Protein AF-A0A7C6ICV5-F1 (afdb_monomer)

Structure (mmCIF, N/CA/C/O backbone):
data_AF-A0A7C6ICV5-F1
#
_entry.id   AF-A0A7C6ICV5-F1
#
loop_
_atom_site.group_PDB
_atom_site.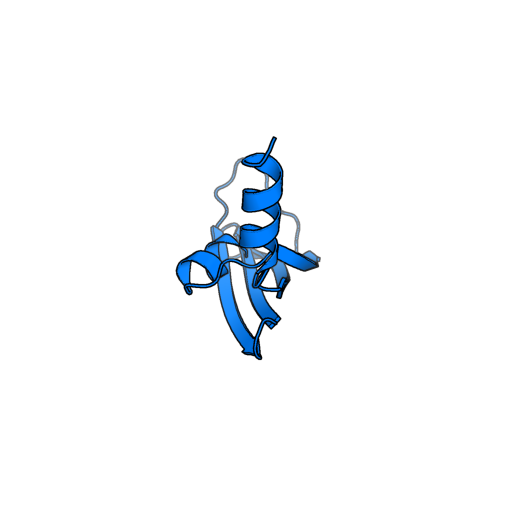id
_atom_site.type_symbol
_atom_site.label_atom_id
_atom_site.label_alt_id
_atom_site.label_comp_id
_atom_site.label_asym_id
_atom_site.label_entity_id
_atom_site.label_seq_id
_atom_site.pdbx_PDB_ins_code
_atom_site.Cartn_x
_atom_site.Cartn_y
_atom_site.Cartn_z
_atom_site.occupancy
_atom_site.B_iso_or_equiv
_atom_site.auth_seq_id
_atom_site.auth_comp_id
_atom_site.auth_asym_id
_atom_site.auth_atom_id
_atom_site.pdbx_PDB_model_num
ATOM 1 N N . LEU A 1 1 ? 1.719 -1.129 0.084 1.00 95.38 1 LEU A N 1
ATOM 2 C CA . LEU A 1 1 ? 1.879 -1.345 -1.377 1.00 95.38 1 LEU A CA 1
ATOM 3 C C . LEU A 1 1 ? 3.327 -1.577 -1.816 1.00 95.38 1 LEU A C 1
ATOM 5 O O . LEU A 1 1 ? 3.568 -2.578 -2.473 1.00 95.38 1 LEU A O 1
ATOM 9 N N . GLY A 1 2 ? 4.313 -0.773 -1.389 1.00 96.44 2 GLY A N 1
ATOM 10 C CA . GLY A 1 2 ? 5.731 -1.026 -1.722 1.00 96.44 2 GLY A CA 1
ATOM 11 C C . GLY A 1 2 ? 6.227 -2.437 -1.359 1.00 96.44 2 GLY A C 1
ATOM 12 O O . GLY A 1 2 ? 6.879 -3.090 -2.165 1.00 96.44 2 GLY A O 1
ATOM 13 N N . ARG A 1 3 ? 5.812 -2.970 -0.198 1.00 97.25 3 ARG A N 1
ATOM 14 C CA . ARG A 1 3 ? 6.057 -4.375 0.171 1.00 97.25 3 ARG A CA 1
ATOM 15 C C . ARG A 1 3 ? 5.443 -5.386 -0.800 1.00 97.25 3 ARG A C 1
ATOM 17 O O . ARG A 1 3 ? 6.081 -6.388 -1.086 1.00 97.25 3 ARG A O 1
ATOM 24 N N . ALA A 1 4 ? 4.225 -5.145 -1.281 1.00 97.19 4 ALA A N 1
ATOM 25 C CA . ALA A 1 4 ? 3.570 -6.034 -2.240 1.00 97.19 4 ALA A CA 1
ATOM 26 C C . ALA A 1 4 ? 4.326 -6.043 -3.576 1.00 97.19 4 ALA A C 1
ATOM 28 O O . ALA A 1 4 ? 4.565 -7.106 -4.136 1.00 97.19 4 ALA A O 1
ATOM 29 N N . ASN A 1 5 ? 4.793 -4.876 -4.031 1.00 97.31 5 ASN A N 1
ATOM 30 C CA . ASN A 1 5 ? 5.653 -4.780 -5.210 1.00 97.31 5 ASN A CA 1
ATOM 31 C C . ASN A 1 5 ? 6.986 -5.500 -5.024 1.00 97.31 5 ASN A C 1
ATOM 33 O O . ASN A 1 5 ? 7.391 -6.243 -5.914 1.00 97.31 5 ASN A O 1
ATOM 37 N N . PHE A 1 6 ? 7.627 -5.340 -3.865 1.00 96.12 6 PHE A N 1
ATOM 38 C CA . PHE A 1 6 ? 8.866 -6.047 -3.550 1.00 96.12 6 PHE A CA 1
ATOM 39 C C . PHE A 1 6 ? 8.673 -7.569 -3.603 1.00 96.12 6 PHE A C 1
ATOM 41 O O . PHE A 1 6 ? 9.453 -8.260 -4.250 1.00 96.12 6 PHE A O 1
ATOM 48 N N . HIS A 1 7 ? 7.593 -8.078 -2.997 1.00 96.62 7 HIS A N 1
ATOM 49 C CA . HIS A 1 7 ? 7.215 -9.497 -3.073 1.00 96.62 7 HIS A CA 1
ATOM 50 C C . HIS A 1 7 ? 6.919 -9.957 -4.508 1.00 96.62 7 HIS A C 1
ATOM 52 O O . HIS A 1 7 ? 7.194 -11.100 -4.849 1.00 96.62 7 HIS A O 1
ATOM 58 N N . ALA A 1 8 ? 6.438 -9.060 -5.370 1.00 95.25 8 ALA A N 1
ATOM 59 C CA . ALA A 1 8 ? 6.258 -9.300 -6.802 1.00 95.25 8 ALA A CA 1
ATOM 60 C C . ALA A 1 8 ? 7.539 -9.080 -7.640 1.00 95.25 8 ALA A C 1
ATOM 62 O O . ALA A 1 8 ? 7.455 -9.010 -8.864 1.00 95.25 8 ALA A O 1
ATOM 63 N N . GLY A 1 9 ? 8.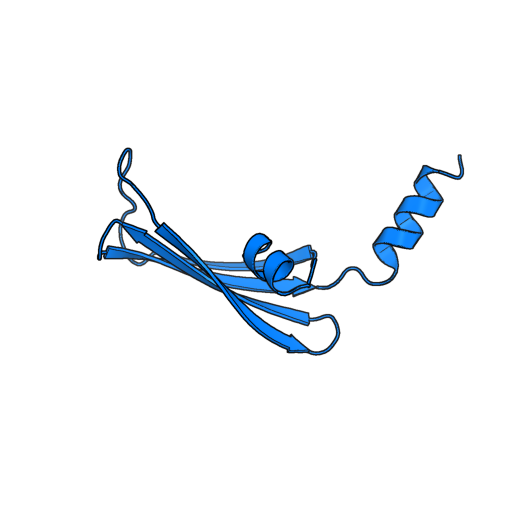715 -8.921 -7.020 1.00 94.56 9 GLY A N 1
ATOM 64 C CA . GLY A 1 9 ? 10.004 -8.763 -7.709 1.00 94.56 9 GLY A CA 1
ATOM 65 C C . GLY A 1 9 ? 10.309 -7.350 -8.218 1.00 94.56 9 GLY A C 1
ATOM 66 O O . GLY A 1 9 ? 11.237 -7.163 -9.004 1.00 94.56 9 GLY A O 1
ATOM 67 N N . HIS A 1 10 ? 9.552 -6.340 -7.787 1.00 92.94 10 HIS A N 1
ATOM 68 C CA . HIS A 1 10 ? 9.669 -4.970 -8.277 1.00 92.94 10 HIS A CA 1
ATOM 69 C C . HIS A 1 10 ? 9.888 -3.980 -7.129 1.00 92.94 10 HIS A C 1
ATOM 71 O O . HIS A 1 10 ? 9.026 -3.781 -6.279 1.00 92.94 10 HIS A O 1
ATOM 77 N N . THR A 1 11 ? 11.017 -3.274 -7.144 1.00 90.44 11 THR A N 1
ATOM 78 C CA . THR A 1 11 ? 11.296 -2.197 -6.181 1.00 90.44 11 THR A CA 1
ATOM 79 C C . THR A 1 11 ? 11.209 -0.854 -6.893 1.00 90.44 11 THR A C 1
ATOM 81 O O . THR A 1 11 ? 12.153 -0.427 -7.557 1.00 90.44 11 THR A O 1
ATOM 84 N N . GLY A 1 12 ? 10.046 -0.212 -6.794 1.00 92.56 12 GLY A N 1
ATOM 85 C CA . GLY A 1 12 ? 9.780 1.104 -7.374 1.00 92.56 12 GLY A CA 1
ATOM 86 C C . GLY A 1 12 ? 9.689 2.198 -6.316 1.00 92.56 12 GLY A C 1
ATOM 87 O O . GLY A 1 12 ? 9.345 1.935 -5.164 1.00 92.56 12 GLY A O 1
ATOM 88 N N . MET A 1 13 ? 9.975 3.431 -6.724 1.00 95.56 13 MET A N 1
ATOM 89 C CA . MET A 1 13 ? 9.710 4.619 -5.914 1.00 95.56 13 MET A CA 1
ATOM 90 C C . MET A 1 13 ? 8.233 4.989 -6.045 1.00 95.56 13 MET A C 1
ATOM 92 O O . MET A 1 13 ? 7.698 4.958 -7.153 1.00 95.56 13 MET A O 1
ATOM 96 N N . THR A 1 14 ? 7.577 5.314 -4.931 1.00 97.44 14 THR A N 1
ATOM 97 C CA . THR A 1 14 ? 6.183 5.778 -4.929 1.00 97.44 14 THR A CA 1
ATOM 98 C C . THR A 1 14 ? 6.076 7.083 -5.714 1.00 97.44 14 THR A C 1
ATOM 100 O O . THR A 1 14 ? 6.825 8.018 -5.444 1.00 97.44 14 THR A O 1
ATOM 103 N N . VAL A 1 15 ? 5.151 7.143 -6.670 1.00 97.44 15 VAL A N 1
ATOM 104 C CA . VAL A 1 15 ? 4.847 8.348 -7.455 1.00 97.44 15 VAL A CA 1
ATOM 105 C C . VAL A 1 15 ? 3.503 8.932 -7.045 1.00 97.44 15 VAL A C 1
ATOM 107 O O . VAL A 1 15 ? 3.429 10.125 -6.776 1.00 97.44 15 VAL A O 1
ATOM 110 N N . TYR A 1 16 ? 2.460 8.103 -6.946 1.00 96.56 16 TYR A N 1
ATOM 111 C CA . TYR A 1 16 ? 1.203 8.501 -6.316 1.00 96.56 16 TYR A CA 1
ATOM 112 C C . TYR A 1 16 ? 0.672 7.394 -5.410 1.00 96.56 16 TYR A C 1
ATOM 114 O O . TYR A 1 16 ? 0.972 6.208 -5.593 1.00 96.56 16 TYR A O 1
ATOM 122 N N . LEU A 1 17 ? -0.118 7.816 -4.428 1.00 98.50 17 LEU A N 1
ATOM 123 C CA . LEU A 1 17 ? -0.899 6.957 -3.557 1.00 98.50 17 LEU A CA 1
ATOM 124 C C . LEU A 1 17 ? -2.269 7.608 -3.374 1.00 98.50 17 LEU A C 1
ATOM 126 O O . LEU A 1 17 ? -2.343 8.726 -2.868 1.00 98.50 17 LEU A O 1
ATOM 130 N N . ASP A 1 18 ? -3.310 6.905 -3.792 1.00 98.62 18 ASP A N 1
ATOM 131 C CA . ASP A 1 18 ? -4.704 7.276 -3.590 1.00 98.62 18 ASP A CA 1
ATOM 132 C C . ASP A 1 18 ? -5.320 6.337 -2.547 1.00 98.62 18 ASP A C 1
ATOM 134 O O . ASP A 1 18 ? -5.025 5.137 -2.540 1.00 98.62 18 ASP A O 1
ATOM 138 N N . VAL A 1 19 ? -6.085 6.891 -1.606 1.00 98.75 19 VAL A N 1
ATOM 139 C CA . VAL A 1 19 ? -6.665 6.139 -0.489 1.00 98.75 19 VAL A CA 1
ATOM 140 C C . VAL A 1 19 ? -8.107 6.574 -0.282 1.00 98.75 19 VAL A C 1
ATOM 142 O O . VAL A 1 19 ? -8.366 7.697 0.151 1.00 98.75 19 VAL A O 1
ATOM 145 N N . ASP A 1 20 ? -9.030 5.639 -0.478 1.00 98.69 20 ASP A N 1
ATOM 146 C CA . ASP A 1 20 ? -10.435 5.834 -0.145 1.00 98.69 20 ASP A CA 1
ATOM 147 C C . ASP A 1 20 ? -10.714 5.312 1.262 1.00 98.69 20 ASP A C 1
ATOM 149 O O . ASP A 1 20 ? -10.645 4.105 1.522 1.00 98.69 20 ASP A O 1
ATOM 153 N N . TYR A 1 21 ? -11.121 6.199 2.164 1.00 98.62 21 TYR A N 1
ATOM 154 C CA . TYR A 1 21 ? -11.601 5.816 3.489 1.00 98.62 21 TYR A CA 1
ATOM 155 C C . TYR A 1 21 ? -13.076 5.414 3.413 1.00 98.62 21 TYR A C 1
ATOM 157 O O . TYR A 1 21 ? -13.947 6.233 3.129 1.00 98.62 21 TYR A O 1
ATOM 165 N N . ARG A 1 22 ? -13.357 4.134 3.664 1.00 98.31 22 ARG A N 1
ATOM 166 C CA . ARG A 1 22 ? -14.693 3.529 3.548 1.00 98.31 22 ARG A CA 1
ATOM 167 C C . ARG A 1 22 ? -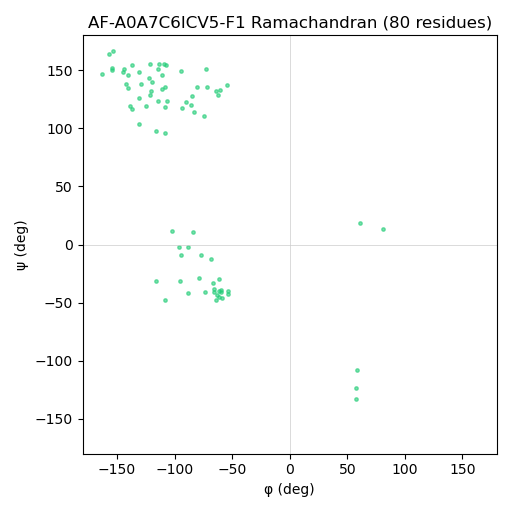15.436 3.489 4.884 1.00 98.31 22 ARG A C 1
ATOM 169 O O . ARG A 1 22 ? -16.656 3.615 4.908 1.00 98.31 22 ARG A O 1
ATOM 176 N N . SER A 1 23 ? -14.712 3.351 5.995 1.00 98.31 23 SER A N 1
ATOM 177 C CA . SER A 1 23 ? -15.272 3.415 7.349 1.00 98.31 23 SER A CA 1
ATOM 178 C C . SER A 1 23 ? -14.204 3.786 8.387 1.00 98.31 23 SER A C 1
ATOM 180 O O . SER A 1 23 ? -1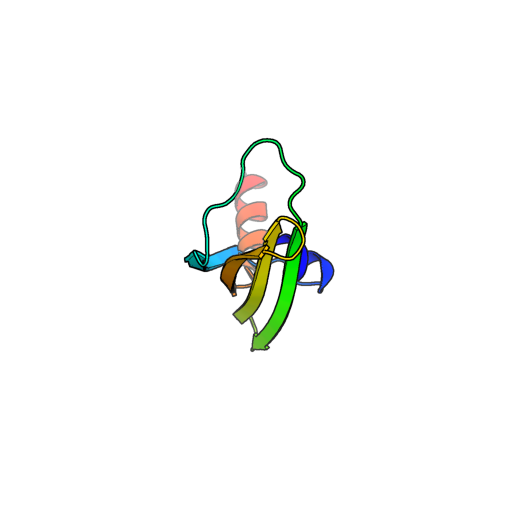3.012 3.633 8.111 1.00 98.31 23 SER A O 1
ATOM 182 N N . PRO A 1 24 ? -14.587 4.204 9.610 1.00 98.06 24 PRO A N 1
ATOM 183 C CA . PRO A 1 24 ? -13.629 4.452 10.685 1.00 98.06 24 PRO A CA 1
ATOM 184 C C . PRO A 1 24 ? -12.737 3.236 10.958 1.00 98.06 24 PRO A C 1
ATOM 186 O O . PRO A 1 24 ? -13.217 2.102 11.014 1.00 98.06 24 PRO A O 1
ATOM 189 N N . THR A 1 25 ? -11.442 3.484 11.155 1.00 98.38 25 THR A N 1
ATOM 190 C CA . THR A 1 25 ? -10.477 2.452 11.553 1.00 98.38 25 THR A CA 1
ATOM 191 C C . THR A 1 25 ? -10.418 2.397 13.080 1.00 98.38 25 THR A C 1
ATOM 193 O O . THR A 1 25 ? -10.149 3.430 13.697 1.00 98.38 25 THR A O 1
ATOM 196 N N . PRO A 1 26 ? -10.687 1.242 13.708 1.00 97.81 26 PRO A N 1
ATOM 197 C CA . PRO A 1 26 ? -10.693 1.128 15.158 1.00 97.81 26 PRO A CA 1
ATOM 198 C C . PRO A 1 26 ? -9.265 1.172 15.708 1.00 97.81 26 PRO A C 1
ATOM 200 O O . PRO A 1 26 ? -8.312 0.753 15.048 1.00 97.81 26 PRO A O 1
ATOM 203 N N . ILE A 1 27 ? -9.126 1.672 16.933 1.00 97.75 27 ILE A N 1
ATOM 204 C CA . ILE A 1 27 ? -7.857 1.690 17.664 1.00 97.75 27 ILE A CA 1
ATOM 205 C C . ILE A 1 27 ? -7.763 0.465 18.574 1.00 97.75 27 ILE A C 1
ATOM 207 O O . ILE A 1 27 ? -8.775 0.007 19.089 1.00 97.75 27 ILE A O 1
ATOM 211 N N . LEU A 1 28 ? -6.543 -0.028 18.808 1.00 97.50 28 LEU A N 1
ATOM 212 C CA . LEU A 1 28 ? -6.266 -1.149 19.725 1.00 97.50 28 LEU A CA 1
ATOM 213 C C . LEU A 1 28 ? -6.955 -2.476 19.350 1.00 97.50 28 LEU A C 1
ATOM 215 O O . LEU A 1 28 ? -7.038 -3.387 20.169 1.00 97.50 28 LEU A O 1
ATOM 219 N N . GLU A 1 29 ? -7.389 -2.605 18.098 1.00 97.19 29 GLU A N 1
ATOM 220 C CA . GLU A 1 29 ? -7.952 -3.826 17.527 1.00 97.19 29 GLU A CA 1
ATOM 221 C C . GLU A 1 29 ? -7.034 -4.370 16.418 1.00 97.19 29 GLU A C 1
ATOM 223 O O . GLU A 1 29 ? -6.335 -3.591 15.759 1.00 97.19 29 GLU A O 1
ATOM 228 N N . PRO A 1 30 ? -7.011 -5.693 16.174 1.00 98.31 30 PRO A N 1
ATOM 229 C CA . PRO A 1 30 ? -6.264 -6.267 15.061 1.00 98.31 30 PRO A CA 1
ATOM 230 C C . PRO A 1 30 ? -6.754 -5.747 13.706 1.00 98.31 30 PRO A C 1
ATOM 232 O O . PRO A 1 30 ? -7.948 -5.766 13.406 1.00 98.31 30 PRO A O 1
ATOM 235 N N . LEU A 1 31 ? -5.808 -5.348 12.857 1.00 98.50 31 LEU A N 1
ATOM 236 C CA . LEU A 1 31 ? -6.069 -4.880 11.498 1.00 98.50 31 LEU A CA 1
ATOM 237 C C . LEU A 1 31 ? -5.359 -5.773 10.482 1.00 98.50 31 LEU A C 1
ATOM 239 O O . LEU A 1 31 ? -4.200 -6.148 10.673 1.00 98.50 31 LEU A O 1
ATOM 243 N N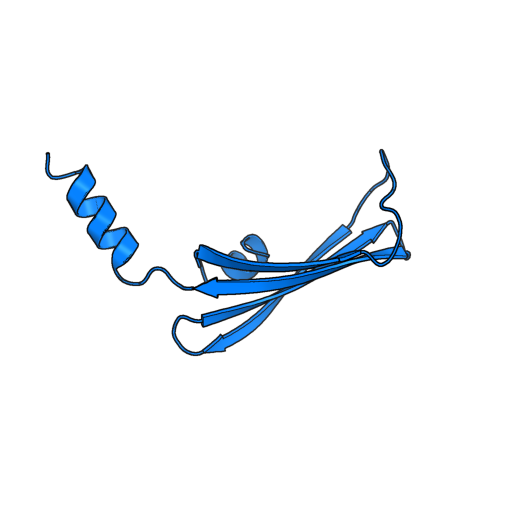 . VAL A 1 32 ? -6.032 -6.063 9.370 1.00 98.62 32 VAL A N 1
ATOM 244 C CA . VAL A 1 32 ? -5.461 -6.809 8.244 1.00 98.62 32 VAL A CA 1
ATOM 245 C C . VAL A 1 32 ? -5.238 -5.858 7.078 1.00 98.62 32 VAL A C 1
ATOM 247 O O . VAL A 1 32 ? -6.177 -5.279 6.538 1.00 98.62 32 VAL A O 1
ATOM 250 N N . ILE A 1 33 ? -3.978 -5.720 6.667 1.00 98.44 33 ILE A N 1
ATOM 251 C CA . ILE A 1 33 ? -3.596 -4.961 5.476 1.00 98.44 33 ILE A CA 1
ATOM 252 C C . ILE A 1 33 ? -3.209 -5.944 4.383 1.00 98.44 33 ILE A C 1
ATOM 254 O O . ILE A 1 33 ? -2.281 -6.738 4.541 1.00 98.44 33 ILE A O 1
ATOM 258 N N . THR A 1 34 ? -3.885 -5.842 3.247 1.00 98.56 34 THR A N 1
ATOM 259 C CA . THR A 1 34 ? -3.572 -6.607 2.042 1.00 98.56 34 THR A CA 1
ATOM 260 C C . THR A 1 34 ? -2.988 -5.693 0.974 1.00 98.56 34 THR A C 1
ATOM 262 O O . THR A 1 34 ? -3.203 -4.479 0.966 1.00 98.56 34 THR A O 1
ATOM 265 N N . GLY A 1 35 ? -2.218 -6.272 0.061 1.00 98.25 35 GLY A N 1
ATOM 266 C CA . GLY A 1 35 ? -1.782 -5.562 -1.127 1.00 98.25 35 GLY A CA 1
ATOM 267 C C . GLY A 1 35 ? -1.274 -6.514 -2.190 1.00 98.25 35 GLY A C 1
ATOM 268 O O . GLY A 1 35 ? -0.667 -7.537 -1.873 1.00 98.25 35 GLY A O 1
ATOM 269 N N . ARG A 1 36 ? -1.494 -6.153 -3.450 1.00 98.00 36 ARG A N 1
ATOM 270 C CA . ARG A 1 36 ? -1.047 -6.909 -4.620 1.00 98.00 36 ARG A CA 1
ATOM 271 C C . ARG A 1 36 ? -0.560 -5.957 -5.704 1.00 98.00 36 ARG A C 1
ATOM 273 O O . ARG A 1 36 ? -1.103 -4.867 -5.869 1.00 98.00 36 ARG A O 1
ATOM 280 N N . GLN A 1 37 ? 0.456 -6.373 -6.452 1.00 97.75 37 GLN A N 1
ATOM 281 C CA . GLN A 1 37 ? 0.751 -5.746 -7.737 1.00 97.75 37 GLN A CA 1
ATOM 282 C C . GLN A 1 37 ? -0.334 -6.164 -8.732 1.00 97.75 37 GLN A C 1
ATOM 284 O O . GLN A 1 37 ? -0.707 -7.336 -8.764 1.00 97.75 37 GLN A O 1
ATOM 289 N N . VAL A 1 38 ? -0.845 -5.217 -9.518 1.00 97.81 38 VAL A N 1
ATOM 290 C CA . VAL A 1 38 ? -1.968 -5.475 -10.437 1.00 97.81 38 VAL A CA 1
ATOM 291 C C . VAL A 1 38 ? -1.592 -5.300 -11.897 1.00 97.81 38 VAL A C 1
ATOM 293 O O . VAL A 1 38 ? -2.113 -6.009 -12.750 1.00 97.81 38 VAL A O 1
ATOM 296 N N . HIS A 1 39 ? -0.658 -4.397 -12.191 1.00 95.25 39 HIS A N 1
ATOM 297 C CA . HIS A 1 39 ? -0.222 -4.142 -13.553 1.00 95.25 39 HIS A CA 1
ATOM 298 C C . HIS A 1 39 ? 1.203 -3.590 -13.578 1.00 95.25 39 HIS A C 1
ATOM 300 O O . HIS A 1 39 ? 1.635 -2.890 -12.656 1.00 95.25 39 HIS A O 1
ATOM 306 N N . ARG A 1 40 ? 1.928 -3.882 -14.657 1.00 96.00 40 ARG A N 1
ATOM 307 C CA . ARG A 1 40 ? 3.215 -3.268 -14.964 1.00 96.00 40 ARG A CA 1
ATOM 308 C C . ARG A 1 40 ? 3.312 -2.993 -16.459 1.00 96.00 40 ARG A C 1
ATOM 310 O O . ARG A 1 40 ? 3.082 -3.887 -17.265 1.00 96.00 40 ARG A O 1
ATOM 317 N N . ASP A 1 41 ? 3.773 -1.792 -16.782 1.00 96.62 41 ASP A N 1
ATOM 318 C CA . ASP A 1 41 ? 4.101 -1.351 -18.135 1.00 96.62 41 ASP A CA 1
ATOM 319 C C . ASP A 1 41 ? 5.496 -0.703 -18.141 1.00 96.62 41 ASP A C 1
ATOM 321 O O . ASP A 1 41 ? 5.720 0.398 -17.630 1.00 96.62 41 ASP A O 1
ATOM 325 N N . GLY A 1 42 ? 6.495 -1.428 -18.645 1.00 94.75 42 GLY A N 1
ATOM 326 C CA . GLY A 1 42 ? 7.885 -0.973 -18.630 1.00 94.75 42 GLY A CA 1
ATOM 327 C C . GLY A 1 42 ? 8.395 -0.691 -17.209 1.00 94.75 42 GLY A C 1
ATOM 328 O O . GLY A 1 42 ? 8.664 -1.618 -16.438 1.00 94.75 42 GLY A O 1
ATOM 329 N N . ARG A 1 43 ? 8.575 0.592 -16.864 1.00 95.44 43 ARG A N 1
ATOM 330 C CA . ARG A 1 43 ? 8.994 1.043 -15.518 1.00 95.44 43 ARG A CA 1
ATOM 331 C C . ARG A 1 43 ? 7.830 1.427 -14.607 1.00 95.44 43 ARG A C 1
ATOM 333 O O . ARG A 1 43 ? 8.069 1.681 -13.433 1.00 95.44 43 ARG A O 1
ATOM 340 N N . LYS A 1 44 ? 6.617 1.497 -15.143 1.00 96.81 44 LYS A N 1
ATOM 341 C CA . LYS A 1 44 ? 5.392 1.874 -14.449 1.00 96.81 44 LYS A CA 1
ATOM 342 C C . LYS A 1 44 ? 4.802 0.649 -13.762 1.00 96.81 44 LYS A C 1
ATOM 344 O O . LYS A 1 44 ? 4.638 -0.382 -14.406 1.00 96.81 44 LYS A O 1
ATOM 349 N N . VAL A 1 45 ? 4.517 0.741 -12.471 1.00 98.12 45 VAL A N 1
ATOM 350 C CA . VAL A 1 45 ? 4.007 -0.367 -11.658 1.00 98.12 45 VAL A CA 1
ATOM 351 C C . VAL A 1 45 ? 2.800 0.121 -10.871 1.00 98.12 45 VAL A C 1
ATOM 353 O O . VAL A 1 45 ? 2.904 1.103 -10.143 1.00 98.12 45 VAL A O 1
ATOM 356 N N . TRP A 1 46 ? 1.679 -0.583 -10.986 1.00 98.44 46 TRP A N 1
ATOM 357 C CA . TRP A 1 46 ? 0.452 -0.300 -10.248 1.00 98.44 46 TRP A CA 1
ATOM 358 C C . TRP A 1 46 ? 0.180 -1.388 -9.221 1.00 98.44 46 TRP A C 1
ATOM 360 O O . TRP A 1 46 ? 0.475 -2.573 -9.420 1.00 98.44 46 TRP A O 1
ATOM 370 N N . SER A 1 47 ? -0.389 -0.987 -8.097 1.00 98.44 47 SER A N 1
ATOM 371 C CA . SER A 1 47 ? -0.746 -1.877 -7.003 1.00 98.44 47 SER A CA 1
ATOM 372 C C . SER A 1 47 ? -2.034 -1.432 -6.357 1.00 98.44 47 SER A C 1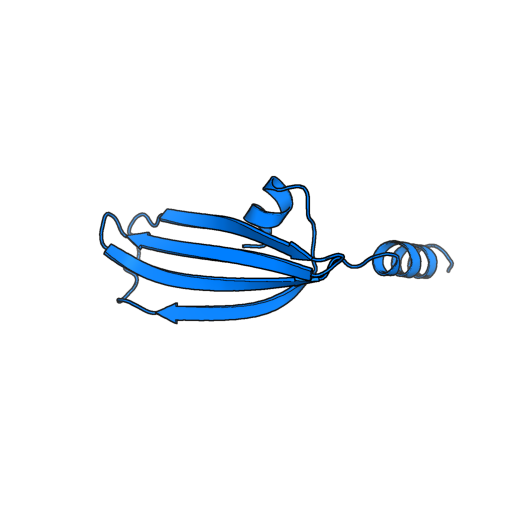
ATOM 374 O O . SER A 1 47 ? -2.302 -0.241 -6.266 1.00 98.44 47 SER A O 1
ATOM 376 N N . GLU A 1 48 ? -2.750 -2.393 -5.804 1.00 98.69 48 GLU A N 1
ATOM 377 C CA . GLU A 1 48 ? -3.940 -2.152 -5.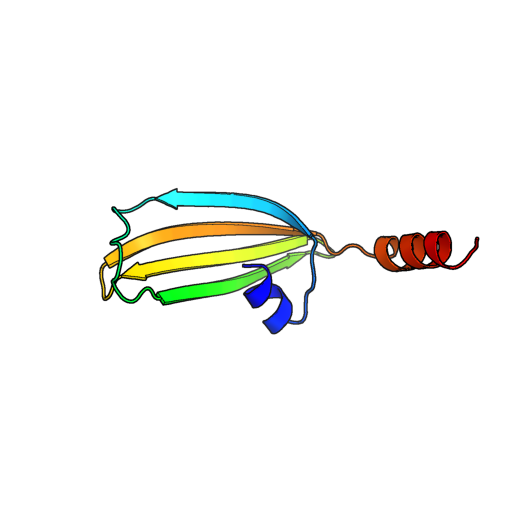003 1.00 98.69 48 GLU A CA 1
ATOM 378 C C . GLU A 1 48 ? -3.741 -2.733 -3.608 1.00 98.69 48 GLU A C 1
ATOM 380 O O . GLU A 1 48 ? -2.955 -3.669 -3.412 1.00 98.69 48 GLU A O 1
ATOM 385 N N . GLY A 1 49 ? -4.456 -2.189 -2.632 1.00 98.69 49 GLY A N 1
ATOM 386 C CA . GLY A 1 49 ? -4.487 -2.701 -1.273 1.00 98.69 49 GLY A CA 1
ATOM 387 C C . GLY A 1 49 ? -5.776 -2.361 -0.553 1.00 98.69 49 GLY A C 1
ATOM 388 O O . GLY A 1 49 ? -6.555 -1.518 -0.990 1.00 98.69 49 GLY A O 1
ATOM 389 N N . ALA A 1 50 ? -5.982 -3.034 0.569 1.00 98.81 50 ALA A N 1
ATOM 390 C CA . ALA A 1 50 ? -7.147 -2.834 1.413 1.00 98.81 50 ALA A CA 1
ATOM 391 C C . ALA A 1 50 ? -6.778 -2.997 2.887 1.00 98.81 50 ALA A C 1
ATOM 393 O O . ALA A 1 50 ? -5.898 -3.794 3.230 1.00 98.81 50 ALA A O 1
ATOM 394 N N . LEU A 1 51 ? -7.471 -2.250 3.740 1.00 98.75 51 LEU A N 1
ATOM 395 C CA . LEU A 1 51 ? -7.388 -2.289 5.193 1.00 98.75 51 LEU A CA 1
ATOM 396 C C . LEU A 1 51 ? -8.717 -2.794 5.753 1.00 98.75 51 LEU A C 1
ATOM 398 O O . LEU A 1 51 ? -9.759 -2.181 5.517 1.00 98.75 51 LEU A O 1
ATOM 402 N N . TRP A 1 52 ? -8.655 -3.860 6.541 1.00 98.81 52 TRP A N 1
ATOM 403 C CA . TRP A 1 52 ? -9.809 -4.501 7.160 1.00 98.81 52 TRP A CA 1
ATOM 404 C C . TRP A 1 52 ? -9.677 -4.533 8.683 1.00 98.81 52 TRP A C 1
ATOM 406 O O . TRP A 1 52 ? -8.584 -4.752 9.209 1.00 98.81 52 TRP A O 1
ATOM 416 N N . ALA A 1 53 ? -10.797 -4.354 9.380 1.00 98.56 53 ALA A N 1
ATOM 417 C CA . ALA A 1 53 ? -10.957 -4.634 10.805 1.00 98.56 53 ALA A CA 1
ATOM 418 C C . ALA A 1 53 ? -11.999 -5.751 10.961 1.00 98.56 53 ALA A C 1
ATOM 420 O O . ALA A 1 53 ? -13.201 -5.495 10.863 1.00 98.56 53 ALA A O 1
ATOM 421 N N . GLY A 1 54 ? -11.539 -6.998 11.113 1.00 97.50 54 GLY A N 1
ATOM 422 C CA . GLY A 1 54 ? -12.398 -8.169 10.906 1.00 97.50 54 GLY A CA 1
ATOM 423 C C . GLY A 1 54 ? -12.985 -8.153 9.490 1.00 97.50 54 GLY A C 1
ATOM 424 O O . GLY A 1 54 ? -12.240 -8.018 8.522 1.00 97.50 54 GLY A O 1
ATOM 425 N N . ASP A 1 55 ? -14.313 -8.195 9.383 1.00 97.38 55 ASP A N 1
ATOM 426 C CA . ASP A 1 55 ? -15.038 -8.151 8.103 1.00 97.38 55 ASP A CA 1
ATOM 427 C C . ASP A 1 55 ? -15.359 -6.724 7.619 1.00 97.38 55 ASP A C 1
ATOM 429 O O . ASP A 1 55 ? -15.935 -6.532 6.546 1.00 97.38 55 ASP A O 1
ATOM 433 N N . ARG A 1 56 ? -15.002 -5.687 8.391 1.00 98.12 56 ARG A N 1
ATOM 434 C CA . ARG A 1 56 ? -15.246 -4.289 8.012 1.00 98.12 56 ARG A CA 1
ATOM 435 C C . ARG A 1 56 ? -14.116 -3.757 7.136 1.00 98.12 56 ARG A C 1
ATOM 437 O O . ARG A 1 56 ? -12.980 -3.636 7.597 1.00 98.12 56 ARG A O 1
ATOM 444 N N . LEU A 1 57 ? -14.447 -3.344 5.914 1.00 98.69 57 LEU A N 1
ATOM 445 C CA . LEU A 1 57 ? -13.534 -2.614 5.036 1.00 98.69 57 LEU A CA 1
ATOM 446 C C . LEU A 1 57 ? -13.373 -1.167 5.518 1.00 98.69 57 LEU A C 1
ATOM 448 O O . LEU A 1 57 ? -14.293 -0.362 5.392 1.00 98.69 57 LEU A O 1
ATOM 452 N N . CYS A 1 58 ? -12.190 -0.830 6.024 1.00 98.81 58 CYS A N 1
ATOM 453 C CA . CYS A 1 58 ? -11.880 0.508 6.520 1.00 98.81 58 CYS A CA 1
ATOM 454 C C . CYS A 1 58 ? -11.349 1.428 5.420 1.00 98.81 58 CYS A C 1
ATOM 456 O O . CYS A 1 58 ? -11.736 2.594 5.358 1.00 98.81 58 CYS A O 1
ATOM 458 N N . ALA A 1 59 ? -10.477 0.921 4.546 1.00 98.88 59 ALA A N 1
ATOM 459 C CA . ALA A 1 59 ? -9.931 1.701 3.440 1.00 98.88 59 ALA A CA 1
ATOM 460 C C . ALA A 1 59 ? -9.499 0.824 2.262 1.00 98.88 59 ALA A C 1
ATOM 462 O O . ALA A 1 59 ? -9.077 -0.318 2.453 1.00 98.88 59 ALA A O 1
ATOM 463 N N . THR A 1 60 ? -9.548 1.385 1.058 1.00 98.88 60 THR A N 1
ATOM 464 C CA . THR A 1 60 ? -8.889 0.850 -0.143 1.00 98.88 60 THR A CA 1
ATOM 465 C C . THR A 1 60 ? -7.782 1.799 -0.575 1.00 98.88 60 THR A C 1
ATOM 467 O O . THR A 1 60 ? -7.816 2.979 -0.239 1.00 98.88 60 THR A O 1
ATOM 470 N N . ALA A 1 61 ? -6.777 1.292 -1.281 1.00 98.81 61 ALA A N 1
ATOM 471 C CA . ALA A 1 61 ? -5.683 2.113 -1.773 1.00 98.81 61 ALA A CA 1
ATOM 472 C C . ALA A 1 61 ? -5.232 1.680 -3.165 1.00 98.81 61 ALA A C 1
ATOM 474 O O . ALA A 1 61 ? -5.028 0.488 -3.404 1.00 98.81 61 ALA A O 1
ATOM 475 N N . GLU A 1 62 ? -4.973 2.657 -4.024 1.0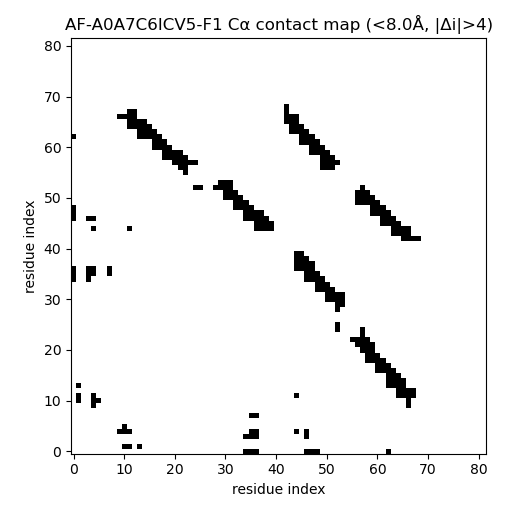0 98.69 62 GLU A N 1
ATOM 476 C CA . GLU A 1 62 ? -4.291 2.488 -5.300 1.00 98.69 62 GLU A CA 1
ATOM 477 C C . GLU A 1 62 ? -2.923 3.159 -5.236 1.00 98.69 62 GLU A C 1
ATOM 479 O O . GLU A 1 62 ? -2.767 4.285 -4.768 1.00 98.69 62 GLU A O 1
ATOM 484 N N . GLY A 1 63 ? -1.894 2.464 -5.699 1.00 98.38 63 GLY A N 1
ATOM 485 C CA . GLY A 1 63 ? -0.533 2.969 -5.685 1.00 98.38 63 GLY A CA 1
ATOM 486 C C . GLY A 1 63 ? 0.116 2.845 -7.043 1.00 98.38 63 GLY A C 1
ATOM 487 O O . GLY A 1 63 ? 0.035 1.801 -7.690 1.00 98.38 63 GLY A O 1
ATOM 488 N N . PHE A 1 64 ? 0.843 3.886 -7.418 1.00 98.31 64 PHE A N 1
ATOM 489 C CA . PHE A 1 64 ? 1.653 3.917 -8.619 1.00 98.31 64 PHE A CA 1
ATOM 490 C C . PHE A 1 64 ? 3.105 4.168 -8.278 1.00 98.31 64 PHE A C 1
ATOM 492 O O . PHE A 1 64 ? 3.456 5.071 -7.516 1.00 98.31 64 PHE A O 1
ATOM 499 N N . PHE A 1 65 ? 3.953 3.347 -8.870 1.00 98.00 65 PHE A N 1
ATOM 500 C CA . PHE A 1 65 ? 5.369 3.288 -8.596 1.00 98.00 65 PHE A CA 1
ATOM 501 C C . PHE A 1 65 ? 6.140 3.317 -9.906 1.00 98.00 65 PHE A C 1
ATOM 503 O O . PHE A 1 65 ? 5.695 2.785 -10.925 1.00 98.00 65 PHE A O 1
ATOM 510 N N . VAL A 1 66 ? 7.334 3.900 -9.866 1.00 96.81 66 VAL A N 1
ATOM 511 C CA . VAL A 1 66 ? 8.253 3.898 -11.003 1.00 96.81 66 VAL A CA 1
ATOM 512 C C . VAL A 1 66 ? 9.571 3.253 -10.605 1.00 96.81 66 VAL A C 1
ATOM 514 O O . VAL A 1 66 ? 10.188 3.614 -9.601 1.00 96.81 66 VAL A O 1
ATOM 517 N N . LEU A 1 67 ? 10.015 2.279 -11.401 1.00 95.00 67 LEU A N 1
ATOM 518 C CA . LEU A 1 67 ? 11.325 1.662 -11.230 1.00 95.00 67 LEU A CA 1
ATOM 519 C C . LEU A 1 67 ? 12.426 2.711 -11.469 1.00 95.00 67 LEU A C 1
ATOM 521 O O . LEU A 1 67 ? 12.403 3.404 -12.495 1.00 95.00 67 LEU A O 1
ATOM 525 N N . PRO A 1 68 ? 13.423 2.808 -10.574 1.00 88.06 68 PRO A N 1
ATOM 526 C CA . PRO A 1 68 ? 14.432 3.863 -10.630 1.00 88.06 68 PRO A CA 1
ATOM 527 C C . PRO A 1 68 ? 15.380 3.750 -11.836 1.00 88.06 68 PRO A C 1
ATOM 529 O O . PRO A 1 68 ? 16.091 4.705 -12.130 1.00 88.06 68 PRO A O 1
ATOM 532 N N . GLY A 1 69 ? 15.391 2.622 -12.5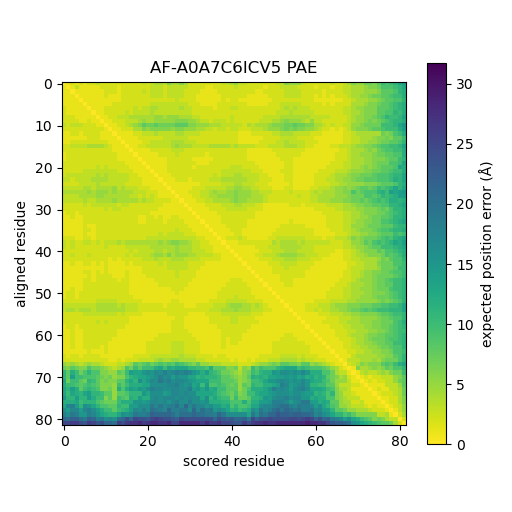58 1.00 84.69 69 GLY A N 1
ATOM 533 C CA . GLY A 1 69 ? 16.324 2.396 -13.666 1.00 84.69 69 GLY A CA 1
ATOM 534 C C . GLY A 1 69 ? 17.775 2.520 -13.193 1.00 84.69 69 GLY A C 1
ATOM 535 O O . GLY A 1 69 ? 18.130 1.992 -12.136 1.00 84.69 69 GLY A O 1
ATOM 536 N N . ASP A 1 70 ? 18.591 3.260 -13.943 1.00 82.38 70 ASP A N 1
ATOM 537 C CA . ASP A 1 70 ? 20.000 3.497 -13.611 1.00 82.38 70 ASP A CA 1
ATOM 538 C C . ASP A 1 70 ? 20.228 4.537 -12.507 1.00 82.38 70 ASP A C 1
ATOM 540 O O . ASP A 1 70 ? 21.333 4.609 -11.968 1.00 82.38 70 ASP A O 1
ATOM 544 N N . LEU A 1 71 ? 19.189 5.259 -12.069 1.00 77.00 71 LEU A N 1
ATOM 545 C CA . LEU A 1 71 ? 19.303 6.315 -11.056 1.00 77.00 71 LEU A CA 1
ATOM 546 C C . LEU A 1 71 ? 19.980 5.820 -9.767 1.00 77.00 71 LEU A C 1
ATOM 548 O O . LEU A 1 71 ? 20.847 6.488 -9.207 1.00 77.00 71 LEU A O 1
ATOM 552 N N . LEU A 1 72 ? 19.630 4.617 -9.296 1.00 74.94 72 LEU A N 1
ATOM 553 C CA . LEU A 1 72 ? 20.255 4.043 -8.097 1.00 74.94 72 LEU A CA 1
ATOM 554 C C . LEU A 1 72 ? 21.740 3.720 -8.307 1.00 74.94 72 LEU A C 1
ATOM 556 O O . LEU A 1 72 ? 22.528 3.813 -7.365 1.00 74.94 72 LEU A O 1
ATOM 560 N N . ARG A 1 73 ? 22.132 3.325 -9.524 1.00 75.44 73 ARG A N 1
ATOM 561 C CA . ARG A 1 73 ? 23.532 3.047 -9.871 1.00 75.44 73 ARG A CA 1
ATOM 562 C C . ARG A 1 73 ? 24.327 4.346 -9.987 1.00 75.44 73 ARG A C 1
ATOM 564 O O . ARG A 1 73 ? 25.459 4.410 -9.517 1.00 75.44 73 ARG A O 1
ATOM 571 N N . GLU A 1 74 ? 23.738 5.377 -10.579 1.00 82.81 74 GLU A N 1
ATOM 572 C CA . GLU A 1 74 ? 24.331 6.711 -10.707 1.00 82.81 74 GLU A CA 1
ATOM 573 C C . GLU A 1 74 ? 24.538 7.381 -9.347 1.00 82.81 74 GLU A C 1
ATOM 575 O O . GLU A 1 74 ? 25.645 7.830 -9.053 1.00 82.81 74 GLU A O 1
ATOM 580 N N . ASN A 1 75 ? 23.524 7.372 -8.478 1.00 80.50 75 ASN A N 1
ATOM 581 C CA . ASN A 1 75 ? 23.634 7.942 -7.133 1.00 80.50 75 ASN A CA 1
ATOM 582 C C . ASN A 1 75 ? 24.709 7.239 -6.302 1.00 80.50 75 ASN A C 1
ATOM 584 O O . ASN A 1 75 ? 25.487 7.896 -5.616 1.00 80.50 75 ASN A O 1
ATOM 588 N N . ARG A 1 76 ? 24.807 5.908 -6.404 1.00 77.88 76 ARG A N 1
ATOM 589 C CA . ARG A 1 76 ? 25.855 5.146 -5.714 1.00 77.88 76 ARG A CA 1
ATOM 590 C C . ARG A 1 76 ? 27.251 5.555 -6.174 1.00 77.88 76 ARG A C 1
ATOM 592 O O . ARG A 1 76 ? 28.103 5.786 -5.329 1.00 77.88 76 ARG A O 1
ATOM 599 N N . ARG A 1 77 ? 27.457 5.704 -7.488 1.00 84.38 77 ARG A N 1
ATOM 600 C CA . ARG A 1 77 ? 28.732 6.175 -8.054 1.00 84.38 77 ARG A CA 1
ATOM 601 C C . ARG A 1 77 ? 29.114 7.569 -7.558 1.00 84.38 77 ARG A C 1
ATOM 603 O O . ARG A 1 77 ? 30.283 7.797 -7.282 1.00 84.38 77 ARG A O 1
ATOM 610 N N . ARG A 1 78 ? 28.143 8.477 -7.414 1.00 82.88 78 ARG A N 1
ATOM 611 C CA . ARG A 1 78 ? 28.379 9.828 -6.875 1.00 82.88 78 ARG A CA 1
ATOM 612 C C . ARG A 1 78 ? 28.815 9.813 -5.408 1.00 82.88 78 ARG A C 1
ATOM 614 O O . ARG A 1 78 ? 29.663 10.607 -5.035 1.00 82.88 78 ARG A O 1
ATOM 621 N N . LEU A 1 79 ? 28.248 8.921 -4.592 1.00 80.94 79 LEU A N 1
ATOM 622 C CA . LEU A 1 79 ? 28.531 8.852 -3.152 1.00 80.94 79 LEU A CA 1
ATOM 623 C C . LEU A 1 79 ? 29.858 8.162 -2.814 1.00 80.94 79 LEU A C 1
ATOM 625 O O . LEU A 1 79 ? 30.445 8.463 -1.785 1.00 80.94 79 LEU A O 1
ATOM 629 N N . THR A 1 80 ? 30.320 7.231 -3.650 1.00 82.88 80 THR A N 1
ATOM 630 C CA . THR A 1 80 ? 31.590 6.507 -3.442 1.00 82.88 80 THR A CA 1
ATOM 631 C C . THR A 1 80 ? 32.770 7.119 -4.200 1.00 82.88 80 THR A C 1
ATOM 633 O O . THR A 1 80 ? 33.859 6.561 -4.168 1.00 82.88 80 THR A O 1
ATOM 636 N N . GLY A 1 81 ? 32.529 8.179 -4.976 1.00 68.38 81 GLY A N 1
ATOM 637 C CA . GLY A 1 81 ? 33.508 8.810 -5.866 1.00 68.38 81 GLY A CA 1
ATOM 638 C C . GLY A 1 81 ? 34.121 10.109 -5.334 1.00 68.38 81 GLY A C 1
ATOM 639 O O . GLY A 1 81 ? 34.734 10.822 -6.124 1.00 68.38 81 GLY A O 1
ATOM 640 N N . GLY A 1 82 ? 33.922 10.430 -4.053 1.00 55.19 82 GLY A N 1
ATOM 641 C CA . GLY A 1 82 ? 34.641 11.481 -3.321 1.00 55.19 82 GLY A CA 1
ATOM 642 C C . GLY A 1 82 ? 35.507 10.861 -2.238 1.00 55.19 82 GLY A C 1
ATOM 643 O O . GLY A 1 82 ? 36.542 11.478 -1.915 1.00 55.19 82 GLY A O 1
#

pLDDT: mean 93.93, std 8.15, range [55.19, 98.88]

Solvent-accessible surface area (backbone atoms only — not comparable to full-atom values): 4702 Å² total; per-residue (Å²): 90,68,66,27,27,44,77,71,76,39,77,45,48,82,74,48,75,48,73,51,80,68,42,86,75,76,79,99,56,77,68,50,78,51,49,40,62,76,49,74,58,95,51,41,34,34,26,40,33,39,35,25,50,79,93,44,61,20,30,42,34,45,36,35,24,37,46,59,74,63,54,63,60,53,54,51,52,62,70,75,68,118

Sequence (82 aa):
LGRANFHAGHTGMTVYLDVDYRSPTPILEPLVITGRQVHRDGRKVWSEGALWAGDRLCATAEGFFVLPGDLLRENRRRLTGG

Secondary structure (DSSP, 8-state):
-HHHHHHTT---EEEEEEEEE-SPPPSSS--EEEEEEEEEETTEEEEEEEEEETTEEEEEEEEEEE--TTHHHHHHHHHS--

Foldseek 3Di:
DQVQCVVVVARFDWDDKDKDFPADDDPPADKDKDKHWDDDDPQKTKMKMFIDRVPDTGMIMITIGGGCPCVVVVVVCVVVVD

Mean predicted aligned error: 4.54 Å

Nearest PDB structures (foldseek):
  1tbu-assembly1_D  TM=8.190E-01  e=4.734E-03  Saccharomyces cerevisiae
  5byu-assembly1_D  TM=8.452E-01  e=6.610E-03  Legionella pneumophila subsp. pneumophila str. Philadelphia 1
  1tbu-assembly1_C  TM=8.086E-01  e=7.810E-03  Saccharomyces cerevisiae
  5byu-assembly2_E  TM=8.379E-01  e=1.901E-02  Legionella pneumophila subsp. pneumophila str. Philadelphia 1
  5wh9-assembly2_C-3  TM=8.306E-01  e=2.125E-02  Halalkalibacterium halodurans C-125

Radius of gyration: 16.3 Å; Cα contacts (8 Å, |Δi|>4): 152; chains: 1; bounding box: 50×21×38 Å